Protein AF-A0A078G1J8-F1 (afdb_monomer)

Organism: Brassica napus (NCBI:txid3708)

InterPro domains:
  IPR036551 Flavin prenyltransferase-like [G3DSA:3.40.50.1950] (1-51)

Solvent-accessible surface area (backbone atoms only — not comparable to full-atom values): 3344 Å² total; per-residue (Å²): 138,82,80,96,73,85,85,78,70,54,39,81,44,71,41,99,88,67,47,79,37,87,77,44,72,48,53,71,66,58,54,51,51,56,55,50,52,53,52,53,53,50,55,51,53,60,65,62,70,76,115

pLDDT: mean 77.79, std 12.93, range [47.72, 94.69]

Foldseek 3Di:
DDDDDDDDAADQDQDPVRDRDGDHHDDPVSVVVVVVVVVVVVVVVVVVVPD

Radius of gyration: 16.39 Å; Cα contacts (8 Å, |Δi|>4): 30; chains: 1; bounding box: 31×11×47 Å

Secondary structure (DSSP, 8-state):
-----PPPPPEEEE-TTS-EEEEEPPPHHHHHHHHHHHHHHHHHHHHHTT-

Mean predicted aligned error: 9.21 Å

Sequence (51 aa):
MSFEITLIPHIKKRLACGDYGNGAMAEPSLIYSTVRLFWESQAHQLSAGTS

Structure (mmCIF, N/CA/C/O backbone):
data_AF-A0A078G1J8-F1
#
_entry.id   AF-A0A078G1J8-F1
#
loop_
_atom_site.group_PDB
_atom_site.id
_atom_site.type_symbol
_atom_site.label_atom_id
_atom_site.label_alt_id
_atom_site.label_comp_id
_atom_site.label_asym_id
_atom_site.label_entity_id
_atom_site.label_seq_id
_atom_site.pdbx_PDB_ins_code
_atom_site.Cartn_x
_atom_site.Cartn_y
_atom_site.Cartn_z
_atom_site.occupancy
_atom_site.B_iso_or_equiv
_atom_site.auth_seq_id
_atom_site.auth_comp_id
_atom_site.auth_asym_id
_atom_site.auth_atom_id
_atom_site.pdbx_PDB_model_num
ATOM 1 N N . MET A 1 1 ? 13.230 4.384 21.013 1.00 47.72 1 MET A N 1
ATOM 2 C CA . MET A 1 1 ? 11.885 4.969 20.853 1.00 47.72 1 MET A CA 1
ATOM 3 C C . MET A 1 1 ? 11.452 4.672 19.430 1.00 47.72 1 MET A C 1
ATOM 5 O O . MET A 1 1 ? 11.997 5.260 18.507 1.00 47.72 1 MET A O 1
ATOM 9 N N . SER A 1 2 ? 10.625 3.647 19.249 1.00 66.31 2 SER A N 1
ATOM 10 C CA . SER A 1 2 ? 10.163 3.173 17.940 1.00 66.31 2 SER A CA 1
ATOM 11 C C . SER A 1 2 ? 8.802 3.805 17.677 1.00 66.31 2 SER A C 1
ATOM 13 O O . SER A 1 2 ? 7.914 3.679 18.516 1.00 66.31 2 SER A O 1
ATOM 15 N N . PHE A 1 3 ? 8.641 4.508 16.560 1.00 69.50 3 PHE A N 1
ATOM 16 C CA . PHE A 1 3 ? 7.323 4.983 16.143 1.00 69.50 3 PHE A CA 1
ATOM 17 C C . PHE A 1 3 ? 6.493 3.809 15.632 1.00 69.50 3 PHE A C 1
ATOM 19 O O . PHE A 1 3 ? 7.027 2.899 14.995 1.00 69.50 3 PHE A O 1
ATOM 26 N N . GLU A 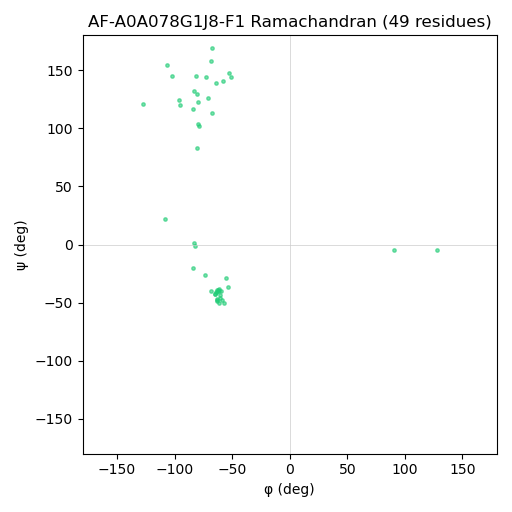1 4 ? 5.190 3.842 15.893 1.00 83.94 4 GLU A N 1
ATOM 27 C CA . GLU A 1 4 ? 4.264 2.877 15.317 1.00 83.94 4 GLU A CA 1
ATOM 28 C C . GLU A 1 4 ? 3.966 3.287 13.874 1.00 83.94 4 GLU A C 1
ATOM 30 O O . GLU A 1 4 ? 3.243 4.245 13.606 1.00 83.94 4 GLU A O 1
ATOM 35 N N . ILE A 1 5 ? 4.612 2.599 12.934 1.00 85.12 5 ILE A N 1
ATOM 36 C CA . ILE A 1 5 ? 4.477 2.840 11.499 1.00 85.12 5 ILE A CA 1
ATOM 37 C C . ILE A 1 5 ? 4.135 1.507 10.844 1.00 85.12 5 ILE A C 1
ATOM 39 O O . ILE A 1 5 ? 4.907 0.552 10.926 1.00 85.12 5 ILE A O 1
ATOM 43 N N . THR A 1 6 ? 2.991 1.454 10.162 1.00 88.44 6 THR A N 1
ATOM 44 C CA . THR A 1 6 ? 2.604 0.303 9.340 1.00 88.44 6 THR A CA 1
ATOM 45 C C . THR A 1 6 ? 3.011 0.556 7.894 1.00 88.44 6 THR A C 1
ATOM 47 O O . THR A 1 6 ? 2.569 1.523 7.274 1.00 88.44 6 THR A O 1
ATOM 50 N N . LEU A 1 7 ? 3.860 -0.314 7.345 1.00 88.00 7 LEU A N 1
ATOM 51 C CA . LEU A 1 7 ? 4.316 -0.216 5.962 1.00 88.00 7 LEU A CA 1
ATOM 52 C C . LEU A 1 7 ? 3.301 -0.872 5.017 1.00 88.00 7 LEU A C 1
ATOM 54 O O . LEU A 1 7 ? 3.105 -2.085 5.058 1.00 88.00 7 LEU A O 1
ATOM 58 N N . ILE A 1 8 ? 2.700 -0.083 4.124 1.00 88.88 8 ILE A N 1
ATOM 59 C CA . ILE A 1 8 ? 1.915 -0.618 3.004 1.00 88.88 8 ILE A CA 1
ATOM 60 C C . ILE A 1 8 ? 2.905 -1.059 1.916 1.00 88.88 8 ILE A C 1
ATOM 62 O O . ILE A 1 8 ? 3.707 -0.233 1.468 1.00 88.88 8 ILE A O 1
ATOM 66 N N . PRO A 1 9 ? 2.893 -2.335 1.491 1.00 82.50 9 PRO A N 1
ATOM 67 C CA . PRO A 1 9 ? 3.862 -2.836 0.527 1.00 82.50 9 PRO A CA 1
ATOM 68 C C . PRO A 1 9 ? 3.701 -2.135 -0.824 1.00 82.50 9 PRO A C 1
ATOM 70 O O . PRO A 1 9 ? 2.592 -1.915 -1.311 1.00 82.50 9 PRO A O 1
ATOM 73 N N . HIS A 1 10 ? 4.828 -1.805 -1.449 1.00 77.19 10 HIS A N 1
ATOM 74 C CA . HIS A 1 10 ? 4.870 -1.276 -2.809 1.00 77.19 10 HIS A CA 1
ATOM 75 C C . HIS A 1 10 ? 4.458 -2.357 -3.818 1.00 77.19 10 HIS A C 1
ATOM 77 O O . HIS A 1 10 ? 4.578 -3.561 -3.568 1.00 77.19 10 HIS A O 1
ATOM 83 N N . ILE A 1 11 ? 4.014 -1.941 -5.002 1.00 74.75 11 ILE A N 1
ATOM 84 C CA . ILE A 1 11 ? 3.665 -2.903 -6.048 1.00 74.75 11 ILE A CA 1
ATOM 85 C C . ILE A 1 11 ? 4.943 -3.372 -6.738 1.00 74.75 11 ILE A C 1
ATOM 87 O O . ILE A 1 11 ? 5.731 -2.561 -7.221 1.00 74.75 11 ILE A O 1
ATOM 91 N N . LYS A 1 12 ? 5.119 -4.689 -6.868 1.00 66.69 12 LYS A N 1
ATOM 92 C CA . LYS A 1 12 ? 6.085 -5.258 -7.816 1.00 66.69 12 LYS A CA 1
ATOM 93 C C . LYS A 1 12 ? 5.458 -5.264 -9.206 1.00 66.69 12 LYS A C 1
ATOM 95 O O . LYS A 1 12 ? 4.869 -6.257 -9.627 1.00 66.69 12 LYS A O 1
ATOM 100 N N . LYS A 1 13 ? 5.525 -4.128 -9.896 1.00 69.31 13 LYS A N 1
ATOM 101 C CA . LYS A 1 13 ? 5.082 -3.998 -11.290 1.00 69.31 13 LYS A CA 1
ATOM 102 C C . LYS A 1 13 ? 6.282 -3.899 -12.222 1.00 69.31 13 LYS A C 1
ATOM 104 O O . LYS A 1 13 ? 7.367 -3.470 -11.829 1.00 69.31 13 LYS A O 1
ATOM 109 N N . ARG A 1 14 ? 6.058 -4.313 -13.470 1.00 65.94 14 ARG A N 1
ATOM 110 C CA . ARG A 1 14 ? 7.006 -4.122 -14.563 1.00 65.94 14 ARG A CA 1
ATOM 111 C C . ARG A 1 14 ? 7.083 -2.621 -14.854 1.00 65.94 14 ARG A C 1
ATOM 113 O O . ARG A 1 14 ? 6.079 -2.022 -15.233 1.00 65.94 14 ARG A O 1
ATOM 120 N N . LEU A 1 15 ? 8.233 -2.015 -14.586 1.00 73.75 15 LEU A N 1
ATOM 121 C CA . LEU A 1 15 ? 8.492 -0.597 -14.813 1.00 73.75 15 LEU A CA 1
ATOM 122 C C . LEU A 1 15 ? 8.505 -0.292 -16.316 1.00 73.75 15 LEU A C 1
ATOM 124 O O . LEU A 1 15 ? 8.560 -1.203 -17.142 1.00 73.75 15 LEU A O 1
ATOM 128 N N . ALA A 1 16 ? 8.50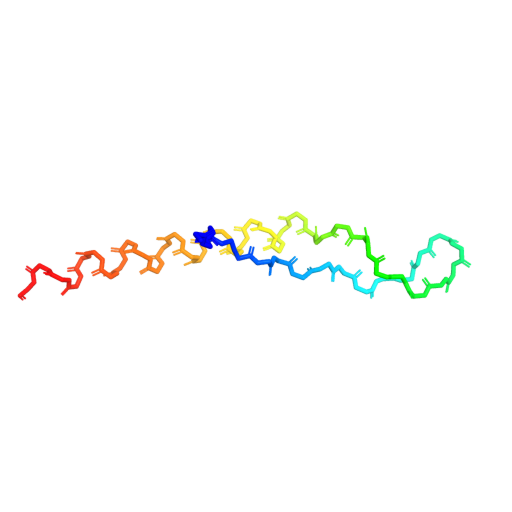5 0.993 -16.677 1.00 76.62 16 ALA A N 1
ATOM 129 C CA . ALA A 1 16 ? 8.554 1.434 -18.075 1.00 76.62 16 ALA A CA 1
ATOM 130 C C . ALA A 1 16 ? 9.753 0.852 -18.853 1.00 76.62 16 ALA A C 1
ATOM 132 O O . ALA A 1 16 ? 9.642 0.602 -20.049 1.00 76.62 16 ALA A O 1
ATOM 133 N N . CYS A 1 17 ? 10.863 0.561 -18.167 1.00 76.75 17 CYS A N 1
ATOM 134 C CA . CYS A 1 17 ? 12.051 -0.067 -18.755 1.00 76.75 17 CYS A CA 1
ATOM 135 C C . CYS A 1 17 ? 11.954 -1.599 -18.878 1.00 76.75 17 CYS A C 1
ATOM 137 O O . CYS A 1 17 ? 12.869 -2.238 -19.381 1.00 76.75 17 CYS A O 1
ATOM 139 N N . GLY A 1 18 ? 10.850 -2.205 -18.438 1.00 74.12 18 GLY A N 1
ATOM 140 C CA . GLY A 1 18 ? 10.628 -3.644 -18.521 1.00 74.12 18 GLY A CA 1
ATOM 141 C C . GLY A 1 18 ? 11.111 -4.448 -17.312 1.00 74.12 18 GLY A C 1
ATOM 142 O O . GLY A 1 18 ? 10.812 -5.642 -17.268 1.00 74.12 18 GLY A O 1
ATOM 143 N N . ASP A 1 19 ? 11.773 -3.816 -16.341 1.00 76.88 19 ASP A N 1
ATOM 144 C CA . ASP A 1 19 ? 12.263 -4.452 -15.114 1.00 76.88 19 ASP A CA 1
ATOM 145 C C . ASP A 1 19 ? 11.167 -4.593 -14.055 1.00 76.88 19 ASP A C 1
ATOM 147 O O . ASP A 1 19 ? 10.315 -3.718 -13.898 1.00 76.88 19 ASP A O 1
ATOM 151 N N . TYR A 1 20 ? 11.202 -5.671 -13.273 1.00 69.38 20 TYR A N 1
ATOM 152 C CA . TYR A 1 20 ? 10.384 -5.780 -12.063 1.00 69.38 20 TYR A CA 1
ATOM 153 C C . TYR A 1 20 ? 11.055 -4.995 -10.934 1.00 69.38 20 TYR A C 1
ATOM 155 O O . TYR A 1 20 ? 12.042 -5.445 -10.356 1.00 69.38 20 TYR A O 1
ATOM 163 N N . GLY A 1 21 ? 10.529 -3.809 -10.632 1.00 65.81 21 GLY A N 1
ATOM 164 C CA . GLY A 1 21 ? 11.108 -2.906 -9.639 1.00 65.81 21 GLY A CA 1
ATOM 165 C C . GLY A 1 21 ? 10.371 -2.906 -8.301 1.00 65.81 21 GLY A C 1
ATOM 166 O O . GLY A 1 21 ? 9.144 -2.988 -8.245 1.00 65.81 21 GLY A O 1
ATOM 167 N N . ASN A 1 22 ? 11.132 -2.744 -7.218 1.00 66.00 22 ASN A N 1
ATOM 168 C CA . ASN A 1 22 ? 10.629 -2.219 -5.949 1.00 66.00 22 ASN A CA 1
ATOM 169 C C . ASN A 1 22 ? 10.622 -0.683 -6.040 1.00 66.00 22 ASN A C 1
ATOM 171 O O . ASN A 1 22 ? 11.633 -0.107 -6.430 1.00 66.00 22 ASN A O 1
ATOM 175 N N . GLY A 1 23 ? 9.528 -0.021 -5.656 1.00 63.75 23 GLY A N 1
ATOM 176 C CA . GLY A 1 23 ? 9.476 1.450 -5.585 1.00 63.75 23 GLY A CA 1
ATOM 177 C C . GLY A 1 23 ? 8.312 2.105 -6.327 1.00 63.75 23 GLY A C 1
ATOM 178 O O . GLY A 1 23 ? 8.123 3.311 -6.201 1.00 63.75 23 GLY A O 1
ATOM 179 N N . ALA A 1 24 ? 7.493 1.336 -7.052 1.00 78.31 24 ALA A N 1
ATOM 180 C CA . ALA A 1 24 ? 6.195 1.829 -7.500 1.00 78.31 24 ALA A CA 1
ATOM 181 C C . ALA A 1 24 ? 5.253 1.938 -6.292 1.00 78.31 24 ALA A C 1
ATOM 183 O O . ALA A 1 24 ? 5.066 0.964 -5.559 1.00 78.31 24 ALA A O 1
ATOM 184 N N . MET A 1 25 ? 4.665 3.115 -6.081 1.00 86.00 25 MET A N 1
ATOM 185 C CA . MET A 1 25 ? 3.683 3.343 -5.018 1.00 86.00 25 MET A CA 1
ATOM 186 C C . MET A 1 25 ? 2.578 2.275 -5.057 1.00 86.00 25 MET A C 1
ATOM 188 O O . MET A 1 25 ? 2.189 1.818 -6.133 1.00 86.00 25 MET A O 1
ATOM 192 N N . ALA A 1 26 ? 2.085 1.871 -3.884 1.00 85.75 26 ALA A N 1
ATOM 193 C CA .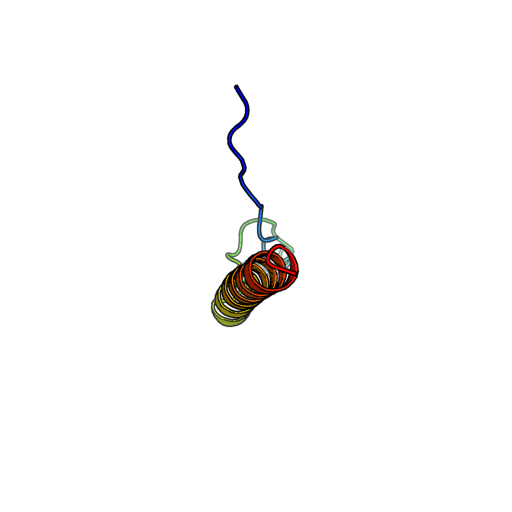 ALA A 1 26 ? 0.871 1.065 -3.782 1.00 85.75 26 ALA A CA 1
ATOM 194 C C . ALA A 1 26 ? -0.288 1.735 -4.544 1.00 85.75 26 ALA A C 1
ATOM 196 O O . ALA A 1 26 ? -0.363 2.963 -4.603 1.00 85.75 26 ALA A O 1
ATOM 197 N N . GLU A 1 27 ? -1.202 0.945 -5.116 1.00 86.38 27 GLU A N 1
ATOM 198 C CA . GLU A 1 27 ? -2.362 1.516 -5.811 1.00 86.38 27 GLU A CA 1
ATOM 199 C C . GLU A 1 27 ? -3.160 2.403 -4.840 1.00 86.38 27 GLU A C 1
ATOM 201 O O . GLU A 1 27 ? -3.355 2.0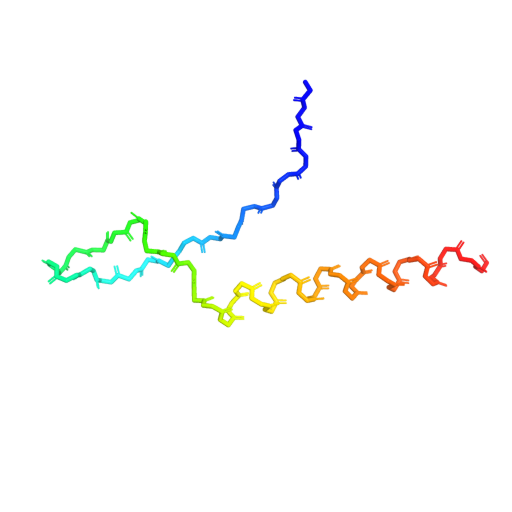04 -3.686 1.00 86.38 27 GLU A O 1
ATOM 206 N N . PRO A 1 28 ? -3.688 3.559 -5.281 1.00 89.94 28 PRO A N 1
ATOM 207 C CA . PRO A 1 28 ? -4.485 4.432 -4.419 1.00 89.94 28 PRO A CA 1
ATOM 208 C C . PRO A 1 28 ? -5.656 3.707 -3.740 1.00 89.94 28 PRO A C 1
AT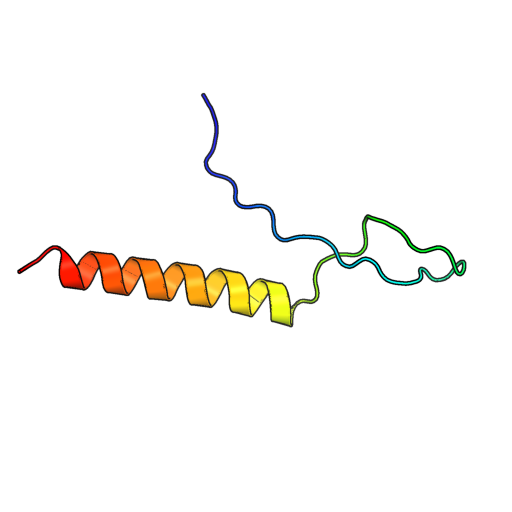OM 210 O O . PRO A 1 28 ? -5.953 3.954 -2.572 1.00 89.94 28 PRO A O 1
ATOM 213 N N . SER A 1 29 ? -6.286 2.765 -4.448 1.00 91.94 29 SER A N 1
ATOM 214 C CA . SER A 1 29 ? -7.359 1.920 -3.914 1.00 91.94 29 SER A CA 1
ATOM 215 C C . SER A 1 29 ? -6.883 1.006 -2.783 1.00 91.94 29 SER A C 1
ATOM 217 O O . SER A 1 29 ? -7.574 0.878 -1.771 1.00 91.94 29 SER A O 1
ATOM 219 N N . LEU A 1 30 ? -5.691 0.415 -2.920 1.00 90.38 30 LEU A N 1
ATOM 220 C CA . LE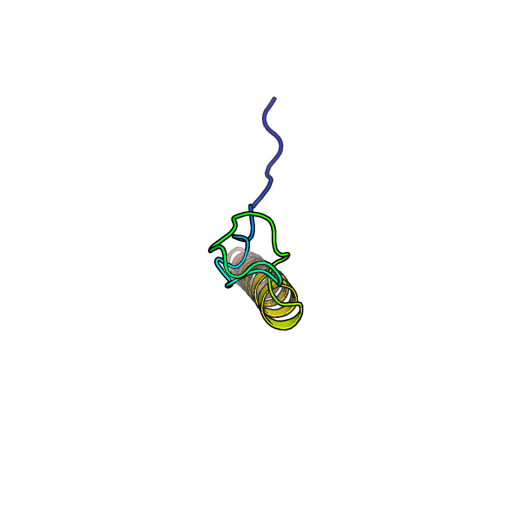U A 1 30 ? -5.086 -0.425 -1.890 1.00 90.38 30 LEU A CA 1
ATOM 221 C C . LEU A 1 30 ? -4.811 0.406 -0.636 1.00 90.38 30 LEU A C 1
ATOM 223 O O . LEU A 1 30 ? -5.264 0.030 0.440 1.00 90.38 30 LEU A O 1
ATOM 227 N N . ILE A 1 31 ? -4.185 1.576 -0.792 1.00 92.25 31 ILE A N 1
ATOM 228 C CA . ILE A 1 31 ? -3.905 2.494 0.322 1.00 92.25 31 ILE A CA 1
ATOM 229 C C . ILE A 1 31 ? -5.195 2.873 1.054 1.00 92.25 31 ILE A C 1
ATOM 231 O O . ILE A 1 31 ? -5.273 2.737 2.276 1.00 92.25 31 ILE A O 1
ATOM 235 N N . TYR A 1 32 ? -6.221 3.300 0.313 1.00 94.69 32 TYR A N 1
ATOM 236 C CA . TYR A 1 32 ? -7.505 3.685 0.895 1.00 94.69 32 TYR A CA 1
ATOM 237 C C . TYR A 1 32 ? -8.146 2.533 1.677 1.00 94.69 32 TYR A C 1
ATOM 239 O O . TYR A 1 32 ? -8.557 2.718 2.823 1.00 94.69 32 TYR A O 1
ATOM 247 N N . SER A 1 33 ? -8.196 1.334 1.088 1.00 94.00 33 SER A N 1
ATOM 248 C CA . SER A 1 33 ? -8.799 0.167 1.736 1.00 94.00 33 SER A CA 1
ATOM 249 C C . SER A 1 33 ? -8.055 -0.248 3.009 1.00 94.00 33 SER A C 1
ATOM 251 O O . SER A 1 33 ? -8.697 -0.536 4.016 1.00 94.00 33 SER A O 1
ATOM 253 N N . THR A 1 34 ? -6.717 -0.210 3.007 1.00 93.56 34 THR A N 1
ATOM 254 C CA . THR A 1 34 ? -5.902 -0.552 4.178 1.00 93.56 34 THR A CA 1
ATOM 255 C C . THR A 1 34 ? -6.156 0.409 5.334 1.00 93.56 34 THR A C 1
ATOM 257 O O . THR A 1 34 ? -6.408 -0.035 6.452 1.00 93.56 34 THR A O 1
ATOM 260 N N . VAL A 1 35 ? -6.142 1.720 5.070 1.00 93.56 35 VAL A N 1
ATOM 261 C CA . VAL A 1 35 ? -6.389 2.734 6.108 1.00 93.56 35 VAL A CA 1
ATOM 262 C C . VAL A 1 35 ? -7.815 2.626 6.645 1.00 93.56 35 VAL A C 1
ATOM 264 O O . VAL A 1 35 ? -8.023 2.672 7.857 1.00 93.56 35 VAL A O 1
ATOM 267 N N . ARG A 1 36 ? -8.797 2.437 5.758 1.00 94.38 36 ARG A N 1
ATOM 268 C CA . ARG A 1 36 ? -10.203 2.311 6.143 1.00 94.38 36 ARG A CA 1
ATOM 269 C C . ARG A 1 36 ? -10.447 1.104 7.048 1.00 94.38 36 ARG A C 1
ATOM 271 O O . ARG A 1 36 ? -11.033 1.269 8.112 1.00 94.38 36 ARG A O 1
ATOM 278 N N . LEU A 1 37 ? -9.974 -0.080 6.654 1.00 93.25 37 LEU A N 1
ATOM 279 C CA . LEU A 1 37 ? -10.158 -1.305 7.439 1.00 93.25 37 LEU A CA 1
ATOM 280 C C . LEU A 1 37 ? -9.465 -1.218 8.802 1.00 93.25 37 LEU A C 1
ATOM 282 O O . LEU A 1 37 ? -10.023 -1.657 9.806 1.00 93.25 37 LEU A O 1
ATOM 286 N N . PHE A 1 38 ? -8.273 -0.620 8.854 1.00 91.25 38 PHE A N 1
ATOM 287 C CA . PHE A 1 38 ? -7.574 -0.391 10.117 1.00 91.25 38 PHE A CA 1
ATOM 288 C C . PHE A 1 38 ? -8.388 0.507 11.058 1.00 91.25 38 PHE A C 1
ATOM 290 O O . PHE A 1 38 ? -8.564 0.180 12.231 1.00 91.25 38 PHE A O 1
ATOM 297 N N . TRP A 1 39 ? -8.932 1.609 10.537 1.00 91.25 39 TRP A N 1
ATOM 298 C CA . TRP A 1 39 ? -9.760 2.528 11.314 1.00 91.25 39 TRP A CA 1
ATOM 299 C C . TRP A 1 39 ? -11.046 1.870 11.829 1.00 91.25 39 TRP A C 1
ATOM 301 O O . TRP A 1 39 ? -11.369 1.980 13.011 1.00 91.25 39 TRP A O 1
ATOM 311 N N . GLU A 1 40 ? -11.759 1.148 10.961 1.00 92.44 40 GLU A N 1
ATOM 312 C CA . GLU A 1 40 ? -12.981 0.422 11.325 1.00 92.44 40 GLU A CA 1
ATOM 313 C C . GLU A 1 40 ? -12.697 -0.628 12.413 1.00 92.44 40 GLU A C 1
ATOM 315 O O . GLU A 1 40 ? -13.416 -0.695 13.410 1.00 92.44 40 GLU A O 1
ATOM 320 N N . SER A 1 41 ? -11.602 -1.387 12.293 1.00 86.50 41 SER A N 1
ATOM 321 C CA . SER A 1 41 ? -11.189 -2.361 13.311 1.00 86.50 41 SER A CA 1
ATOM 322 C C . SER A 1 41 ? -10.927 -1.713 14.673 1.00 86.50 41 SER A C 1
ATOM 324 O O . SER A 1 41 ? -11.301 -2.280 15.700 1.00 86.50 41 SER A O 1
ATOM 326 N N . GLN A 1 42 ? -10.303 -0.533 14.711 1.00 84.62 42 GLN A N 1
ATOM 327 C CA . GLN A 1 42 ? -10.084 0.185 15.969 1.00 84.62 42 GLN A CA 1
ATOM 328 C C . GLN A 1 42 ? -11.394 0.703 16.572 1.00 84.62 42 GLN A C 1
ATOM 330 O O . GLN A 1 42 ? -11.602 0.586 17.779 1.00 84.62 42 GLN A O 1
ATOM 335 N N . ALA A 1 43 ? -12.315 1.206 15.746 1.00 78.25 43 ALA A N 1
ATOM 336 C CA . ALA A 1 43 ? -13.636 1.627 16.208 1.00 78.25 43 ALA A CA 1
ATOM 337 C C . ALA A 1 43 ? -14.436 0.456 16.816 1.00 78.25 43 ALA A C 1
ATOM 339 O O . ALA A 1 43 ? -15.083 0.617 17.853 1.00 78.25 43 ALA A O 1
ATOM 340 N N . HIS A 1 44 ? -14.335 -0.742 16.230 1.00 71.19 44 HIS A N 1
ATOM 341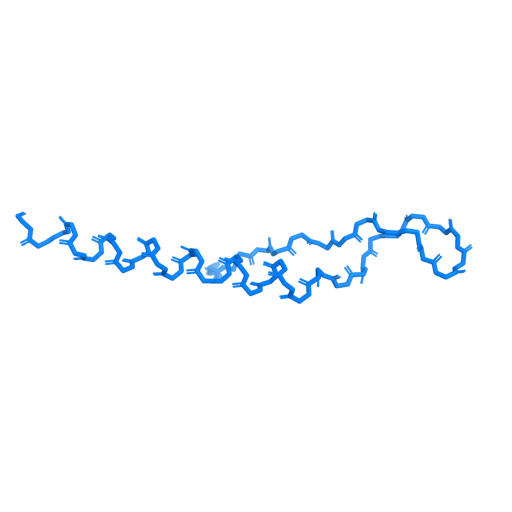 C CA . HIS A 1 44 ? -14.936 -1.953 16.792 1.00 71.19 44 HIS A CA 1
ATOM 342 C C . HIS A 1 44 ? -14.320 -2.351 18.140 1.00 71.19 44 HIS A C 1
ATOM 344 O O . HIS A 1 44 ? -15.061 -2.666 19.072 1.00 71.19 44 HIS A O 1
ATOM 350 N N . GLN A 1 45 ? -12.993 -2.283 18.280 1.00 66.25 45 GLN A N 1
ATOM 351 C CA . GLN A 1 45 ? -12.291 -2.570 19.542 1.00 66.25 45 GLN A CA 1
ATOM 352 C C . GLN A 1 45 ? -12.707 -1.601 20.663 1.00 66.25 45 GLN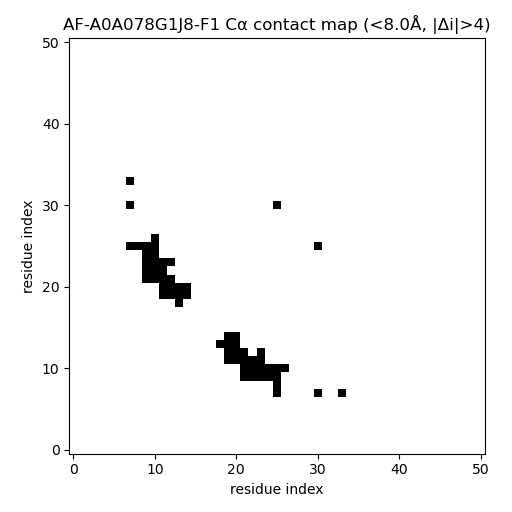 A C 1
ATOM 354 O O . GLN A 1 45 ? -12.948 -2.029 21.790 1.00 66.25 45 GLN A O 1
ATOM 359 N N . LEU A 1 46 ? -12.876 -0.313 20.344 1.00 63.84 46 LEU A N 1
ATOM 360 C CA . LEU A 1 46 ? -13.385 0.701 21.276 1.00 63.84 46 LEU A CA 1
ATOM 361 C C . LEU A 1 46 ? -14.818 0.408 21.746 1.00 63.84 46 LEU A C 1
ATOM 363 O O . LEU A 1 46 ? -15.115 0.582 22.923 1.00 63.84 46 LEU A O 1
ATOM 367 N N . SER A 1 47 ? -15.693 -0.074 20.857 1.00 60.59 47 SER A N 1
ATOM 368 C CA . SER A 1 47 ? -17.073 -0.436 21.222 1.00 60.59 47 SER A CA 1
ATOM 369 C C . SER A 1 47 ? -17.182 -1.732 22.039 1.00 60.59 47 SER A C 1
ATOM 371 O O . SER A 1 47 ? -18.121 -1.898 22.811 1.00 60.59 47 SER A O 1
ATOM 373 N N . ALA A 1 48 ? -16.221 -2.649 21.888 1.00 60.12 48 ALA A N 1
ATOM 374 C CA . ALA A 1 48 ? -16.196 -3.926 22.600 1.00 60.12 48 ALA A CA 1
ATOM 375 C C . ALA A 1 48 ? -15.574 -3.823 24.007 1.00 60.12 48 ALA A C 1
ATOM 377 O O . ALA A 1 48 ? -15.828 -4.679 24.847 1.00 60.12 48 ALA A O 1
ATOM 378 N N . GLY A 1 49 ? -14.782 -2.780 24.279 1.00 57.62 49 GLY A N 1
ATOM 379 C CA . GLY A 1 49 ? -14.152 -2.535 25.582 1.00 57.62 49 GLY A CA 1
ATOM 380 C C . GLY A 1 49 ? -15.037 -1.838 26.624 1.00 57.62 49 GLY A C 1
ATOM 381 O O . GLY A 1 49 ? -14.563 -1.564 27.722 1.00 57.62 49 GLY A O 1
ATOM 382 N N . THR A 1 50 ? -16.295 -1.523 26.298 1.00 52.59 50 THR A N 1
ATOM 383 C CA . THR A 1 50 ? -17.249 -0.857 27.208 1.00 52.59 50 THR A CA 1
ATOM 384 C C . THR A 1 50 ? -18.371 -1.777 27.705 1.00 52.59 50 THR A C 1
ATOM 386 O O . THR A 1 50 ? -19.431 -1.280 28.079 1.00 52.59 50 THR A O 1
ATOM 389 N N . SER A 1 51 ? -18.176 -3.100 27.671 1.00 48.91 51 SER A N 1
ATOM 390 C CA . SER A 1 51 ? -19.107 -4.089 28.249 1.00 48.91 51 SER A CA 1
ATOM 391 C C . SER A 1 51 ? -18.561 -4.689 29.53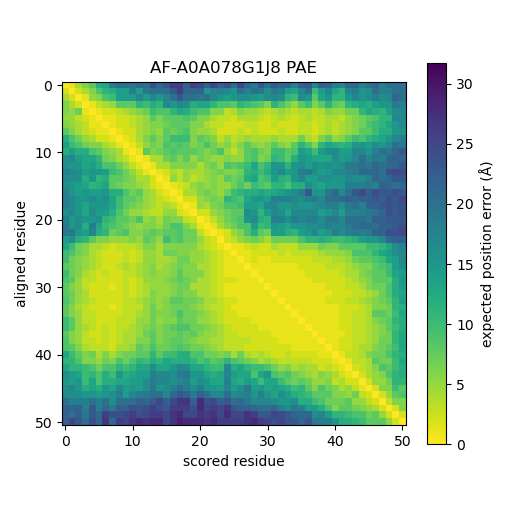7 1.00 48.91 51 SER A C 1
ATOM 393 O O . SER A 1 51 ? -17.346 -4.982 29.565 1.00 48.91 51 SER A O 1
#